Protein AF-A0A7D9IQX0-F1 (afdb_monomer_lite)

pLDDT: mean 74.27, std 23.66, range [27.66, 96.62]

Secondary structure (DSSP, 8-state):
----------------------------------B-S-TTTHHHHHHHHIIIIITSS--HHHHHHHHHHHB-HHHHHTTTTS-SSHHHHHHHHHHHHHHH--HHHHHHHHHHHHHTPPP--S--HHHHHHHHHHHHHHHHHHHHTT-HHHHHTTHHHHHHTTTTSSS-----

Structure (mmCIF, N/CA/C/O backbone):
data_AF-A0A7D9IQX0-F1
#
_entry.id   AF-A0A7D9IQX0-F1
#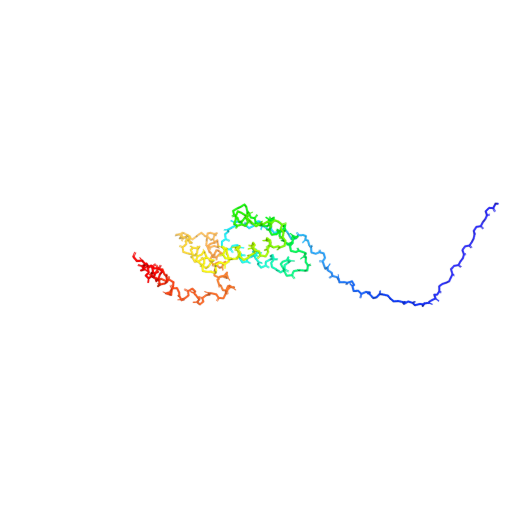
loop_
_atom_site.group_PDB
_atom_site.id
_atom_site.type_symbol
_atom_site.label_atom_id
_atom_site.label_alt_id
_atom_site.label_comp_id
_atom_site.label_asym_id
_atom_site.label_entity_id
_atom_site.label_seq_id
_atom_site.pdbx_PDB_ins_code
_atom_site.Cartn_x
_atom_site.Cartn_y
_atom_site.Cartn_z
_atom_site.occupancy
_atom_site.B_iso_or_equiv
_atom_site.auth_seq_id
_atom_site.auth_comp_id
_atom_site.auth_asym_id
_atom_site.auth_atom_id
_atom_site.pdbx_PDB_model_num
ATOM 1 N N . MET A 1 1 ? 31.465 1.612 71.303 1.00 36.09 1 MET A N 1
ATOM 2 C CA . MET A 1 1 ? 32.638 1.468 70.416 1.00 36.09 1 MET A CA 1
ATOM 3 C C . MET A 1 1 ? 32.431 0.221 69.579 1.00 36.09 1 MET A C 1
ATOM 5 O O . MET A 1 1 ? 31.862 -0.738 70.078 1.00 36.09 1 MET A O 1
ATOM 9 N N . GLN A 1 2 ? 32.759 0.345 68.300 1.00 30.91 2 GLN A N 1
ATOM 10 C CA . GLN A 1 2 ? 32.433 -0.538 67.179 1.00 30.91 2 GLN A CA 1
ATOM 11 C C . GLN A 1 2 ? 33.062 -1.936 67.293 1.00 30.91 2 GLN A C 1
ATOM 13 O O . GLN A 1 2 ? 34.152 -2.044 67.848 1.00 30.91 2 GLN A O 1
ATOM 18 N N . ALA A 1 3 ? 32.418 -2.947 66.693 1.00 35.88 3 ALA A N 1
ATOM 19 C CA . ALA A 1 3 ? 33.035 -3.898 65.753 1.00 35.88 3 ALA A CA 1
ATOM 20 C C . ALA A 1 3 ? 31.975 -4.862 65.173 1.00 35.88 3 ALA A C 1
ATOM 22 O O . ALA A 1 3 ? 31.240 -5.506 65.919 1.00 35.88 3 ALA A O 1
ATOM 23 N N . GLU A 1 4 ? 31.911 -4.930 63.842 1.00 30.17 4 GLU A N 1
ATOM 24 C CA . GLU A 1 4 ? 31.167 -5.903 63.031 1.00 30.1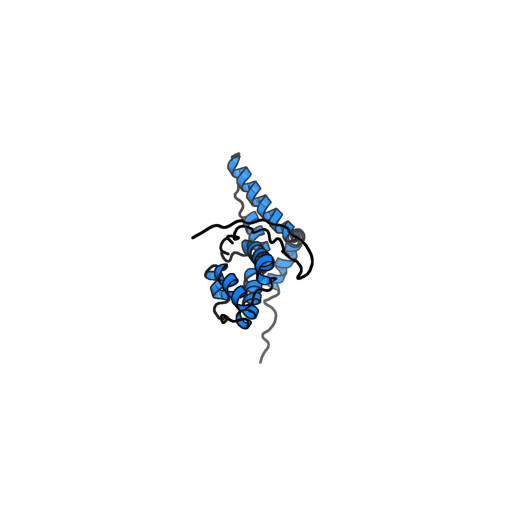7 4 GLU A CA 1
ATOM 25 C C . GLU A 1 4 ? 31.924 -7.238 62.913 1.00 30.17 4 GLU A C 1
ATOM 27 O O . GLU A 1 4 ? 33.153 -7.260 62.979 1.00 30.17 4 GLU A O 1
ATOM 32 N N . ALA A 1 5 ? 31.195 -8.326 62.634 1.00 34.22 5 ALA A N 1
ATOM 33 C CA . ALA A 1 5 ? 31.681 -9.450 61.828 1.00 34.22 5 ALA A CA 1
ATOM 34 C C . ALA A 1 5 ? 30.492 -10.213 61.204 1.00 34.22 5 ALA A C 1
ATOM 36 O O . ALA A 1 5 ? 29.614 -10.700 61.915 1.00 34.22 5 ALA A O 1
ATOM 37 N N . GLU A 1 6 ? 30.476 -10.303 59.871 1.00 35.88 6 GLU A N 1
ATOM 38 C CA . GLU A 1 6 ? 29.633 -11.206 59.072 1.00 35.88 6 GLU A CA 1
ATOM 39 C C . GLU A 1 6 ? 30.046 -12.680 59.254 1.00 35.88 6 GLU A C 1
ATOM 41 O O . GLU A 1 6 ? 31.210 -12.945 59.535 1.00 35.88 6 GLU A O 1
ATOM 46 N N . VAL A 1 7 ? 29.138 -13.634 58.978 1.00 28.41 7 VAL A N 1
ATOM 47 C CA . VAL A 1 7 ? 29.349 -14.695 57.963 1.00 28.41 7 VAL A CA 1
ATOM 48 C C . VAL A 1 7 ? 28.025 -15.389 57.577 1.00 28.41 7 VAL A C 1
ATOM 50 O O . VAL A 1 7 ? 27.236 -15.837 58.404 1.00 28.41 7 VAL A O 1
ATOM 53 N N . SER A 1 8 ? 27.868 -15.464 56.256 1.00 35.44 8 SER A N 1
ATOM 54 C CA . SER A 1 8 ? 26.973 -16.211 55.358 1.00 35.44 8 SER A CA 1
ATOM 55 C C . SER A 1 8 ? 26.733 -17.702 55.651 1.00 35.44 8 SER A C 1
ATOM 57 O O . SER A 1 8 ? 27.719 -18.395 55.866 1.00 35.44 8 SER A O 1
ATOM 59 N N . VAL A 1 9 ? 25.485 -18.198 55.466 1.00 33.06 9 VAL A N 1
ATOM 60 C CA . VAL A 1 9 ? 25.133 -19.436 54.701 1.00 33.06 9 VAL A CA 1
ATOM 61 C C . VAL A 1 9 ? 23.650 -19.403 54.204 1.00 33.06 9 VAL A C 1
ATOM 63 O O . VAL A 1 9 ? 22.735 -19.150 54.982 1.00 33.06 9 VAL A O 1
ATOM 66 N N . LYS A 1 10 ? 23.410 -19.687 52.906 1.00 32.06 10 LYS A N 1
ATOM 67 C CA . LYS A 1 10 ? 22.119 -19.969 52.176 1.00 32.06 10 LYS A CA 1
ATOM 68 C C . LYS A 1 10 ? 21.955 -21.515 52.014 1.00 32.06 10 LYS A C 1
ATOM 70 O O . LYS A 1 10 ? 22.980 -22.151 52.242 1.00 32.06 10 LYS A O 1
ATOM 75 N N . PRO A 1 11 ? 20.880 -22.187 51.487 1.00 37.56 11 PRO A N 1
ATOM 76 C CA . PRO A 1 11 ? 19.550 -21.808 50.928 1.00 37.56 11 PRO A CA 1
ATOM 77 C C . PRO A 1 11 ? 18.360 -22.688 51.468 1.00 37.56 11 PRO A C 1
ATOM 79 O O . PRO A 1 11 ? 18.587 -23.596 52.254 1.00 37.56 11 PRO A O 1
ATOM 82 N N . THR A 1 12 ? 17.056 -22.535 51.149 1.00 27.66 12 THR A N 1
ATOM 83 C CA . THR A 1 12 ? 16.340 -22.977 49.911 1.00 27.66 12 THR A CA 1
ATOM 84 C C . THR A 1 12 ? 14.793 -22.939 50.114 1.00 27.66 12 THR A C 1
ATOM 86 O O . THR A 1 12 ? 14.338 -23.289 51.197 1.00 27.66 12 THR A O 1
ATOM 89 N N . SER A 1 13 ? 14.031 -22.691 49.024 1.00 32.00 13 SER A N 1
ATOM 90 C CA . SER A 1 13 ? 12.629 -23.120 48.713 1.00 32.00 13 SER A CA 1
ATOM 91 C C . SER A 1 13 ? 11.446 -22.305 49.288 1.00 32.00 13 SER A C 1
ATOM 93 O O . SER A 1 13 ? 11.399 -22.089 50.488 1.00 32.00 13 SER A O 1
ATOM 95 N N . GLY A 1 14 ? 10.420 -21.851 48.546 1.00 29.27 14 GLY A N 1
ATOM 96 C CA . GLY A 1 14 ? 9.994 -21.993 47.136 1.00 29.27 14 GLY A CA 1
ATOM 97 C C . GLY A 1 14 ? 8.910 -20.930 46.793 1.00 29.27 14 GLY A C 1
ATOM 98 O O . GLY A 1 14 ? 8.268 -20.433 47.712 1.00 29.27 14 GLY A O 1
ATOM 99 N N . LYS A 1 15 ? 8.864 -20.409 45.548 1.00 30.98 15 LYS A N 1
ATOM 100 C CA . LYS A 1 15 ? 7.928 -20.741 44.426 1.00 30.98 15 LYS A CA 1
ATOM 101 C C . LYS A 1 15 ? 6.679 -19.832 44.423 1.00 30.98 15 LYS A C 1
ATOM 103 O O . LYS A 1 15 ? 6.127 -19.610 45.486 1.00 30.98 15 LYS A O 1
ATOM 108 N N . GLU A 1 16 ? 6.139 -19.279 43.339 1.00 30.20 16 GLU A N 1
ATOM 109 C CA . GLU A 1 16 ? 6.329 -19.342 41.879 1.00 30.20 16 GLU A CA 1
ATOM 110 C C . GLU A 1 16 ? 5.441 -18.208 41.310 1.00 30.20 16 GLU A C 1
ATOM 112 O O . GLU A 1 16 ? 4.266 -18.168 41.655 1.00 30.20 16 GLU A O 1
ATOM 117 N N . GLU A 1 17 ? 5.949 -17.320 40.451 1.00 32.06 17 GLU A N 1
ATOM 118 C CA . GLU A 1 17 ? 5.131 -16.703 39.391 1.00 32.06 17 GLU A CA 1
ATOM 119 C C . GLU A 1 17 ? 5.983 -16.659 38.119 1.00 32.06 17 GLU A C 1
ATOM 121 O O . GLU A 1 17 ? 7.033 -16.015 38.057 1.00 32.06 17 GLU A O 1
ATOM 126 N N . ASP A 1 18 ? 5.550 -17.466 37.155 1.00 33.19 18 ASP A N 1
ATOM 127 C CA . ASP A 1 18 ? 6.236 -17.816 35.923 1.00 33.19 18 ASP A CA 1
ATOM 128 C C . ASP A 1 18 ? 6.421 -16.633 34.961 1.00 33.19 18 ASP A C 1
ATOM 130 O O . ASP A 1 18 ? 5.482 -16.006 34.470 1.00 33.19 18 ASP A O 1
ATOM 134 N N . GLU A 1 19 ? 7.694 -16.394 34.658 1.00 44.84 19 GLU A N 1
ATOM 135 C CA . GLU A 1 19 ? 8.258 -16.284 33.312 1.00 44.84 19 GLU A CA 1
ATOM 136 C C . GLU A 1 19 ? 7.284 -16.522 32.139 1.00 44.84 19 GLU A C 1
ATOM 138 O O . GLU A 1 19 ? 7.019 -17.647 31.722 1.00 44.84 19 GLU A O 1
ATOM 143 N N . VAL A 1 20 ? 6.895 -15.427 31.482 1.00 38.72 20 VAL A N 1
ATOM 144 C CA . VAL A 1 20 ? 6.991 -15.368 30.018 1.00 38.72 20 VAL A CA 1
ATOM 145 C C . VAL A 1 20 ? 7.683 -14.061 29.657 1.00 38.72 20 VAL A C 1
ATOM 147 O O . VAL A 1 20 ? 7.062 -13.075 29.247 1.00 38.72 20 VAL A O 1
ATOM 150 N N . SER A 1 21 ? 9.008 -14.047 29.797 1.00 43.72 21 SER A N 1
ATOM 151 C CA . SER A 1 21 ? 9.852 -13.092 29.094 1.00 43.72 21 SER A CA 1
ATOM 152 C C . SER A 1 21 ? 9.745 -13.392 27.598 1.00 43.72 21 SER A C 1
ATOM 154 O O . SER A 1 21 ? 10.521 -14.118 26.977 1.00 43.72 21 SER A O 1
ATOM 156 N N . LYS A 1 22 ? 8.710 -12.829 26.969 1.00 47.38 22 LYS A N 1
ATOM 157 C CA . LYS A 1 22 ? 8.637 -12.754 25.516 1.00 47.38 22 LYS A CA 1
ATOM 158 C C . LYS A 1 22 ? 9.841 -11.922 25.093 1.00 47.38 22 LYS A C 1
ATOM 160 O O . LYS A 1 22 ? 9.797 -10.697 25.180 1.00 47.38 22 LYS A O 1
ATOM 165 N N . LEU A 1 23 ? 10.915 -12.595 24.679 1.00 48.28 23 LEU A N 1
ATOM 166 C CA . LEU A 1 23 ? 12.077 -12.015 24.017 1.00 48.28 23 LEU A CA 1
ATOM 167 C C . LEU A 1 23 ? 11.599 -11.352 22.720 1.00 48.28 23 LEU A C 1
ATOM 169 O O . LEU A 1 23 ? 11.734 -11.878 21.618 1.00 48.28 23 LEU A O 1
ATOM 173 N N . GLN A 1 24 ? 10.972 -10.186 22.852 1.00 54.69 24 GLN A N 1
ATOM 174 C CA . GLN A 1 24 ? 10.783 -9.260 21.760 1.00 54.69 24 GLN A CA 1
ATOM 175 C C . GLN A 1 24 ? 12.168 -8.699 21.488 1.00 54.69 24 GLN A C 1
ATOM 177 O O . GLN A 1 24 ? 12.656 -7.831 22.214 1.00 54.69 24 GLN A O 1
ATOM 182 N N . ALA A 1 25 ? 12.825 -9.242 20.463 1.00 52.41 25 ALA A N 1
ATOM 183 C CA . ALA A 1 25 ? 13.981 -8.600 19.869 1.00 52.41 25 ALA A CA 1
ATOM 184 C C . ALA A 1 25 ? 13.650 -7.108 19.712 1.00 52.41 25 ALA A C 1
ATOM 186 O O . ALA A 1 25 ? 12.659 -6.754 19.066 1.00 52.41 25 ALA A O 1
ATOM 187 N N . LYS A 1 26 ? 14.430 -6.236 20.364 1.00 47.59 26 LYS A N 1
ATOM 188 C CA . LYS A 1 26 ? 14.279 -4.782 20.241 1.00 47.59 26 LYS A CA 1
ATOM 189 C C . LYS A 1 26 ? 14.751 -4.387 18.846 1.00 47.59 26 LYS A C 1
ATOM 191 O O . LYS A 1 26 ? 15.895 -3.989 18.654 1.00 47.59 26 LYS A O 1
ATOM 196 N N . LEU A 1 27 ? 13.872 -4.573 17.867 1.00 52.56 27 LEU A N 1
ATOM 197 C CA . LEU A 1 27 ? 14.064 -4.097 16.507 1.00 52.56 27 LEU A CA 1
ATOM 198 C C . LEU A 1 27 ? 14.239 -2.569 16.553 1.00 52.56 27 LEU A C 1
ATOM 200 O O . LEU A 1 27 ? 13.510 -1.902 17.300 1.00 52.56 27 LEU A O 1
ATOM 204 N N . PRO A 1 28 ? 15.191 -2.001 15.788 1.00 49.84 28 PRO A N 1
ATOM 205 C CA . PRO A 1 28 ? 15.287 -0.558 15.613 1.00 49.84 28 PRO A CA 1
ATOM 206 C C . PRO A 1 28 ? 13.915 0.016 15.263 1.00 49.84 28 PRO A C 1
ATOM 208 O O . PRO A 1 28 ? 13.147 -0.614 14.531 1.00 49.84 28 PRO A O 1
ATOM 211 N N . LYS A 1 29 ? 13.594 1.205 15.786 1.00 56.72 29 LYS A N 1
ATOM 212 C CA . LYS A 1 29 ? 12.339 1.890 15.451 1.00 56.72 29 LYS A CA 1
ATOM 213 C C . LYS A 1 29 ? 12.248 1.998 13.927 1.00 56.72 29 LYS A C 1
ATOM 215 O O . LYS A 1 29 ? 13.063 2.684 13.316 1.00 56.72 29 LYS A O 1
ATOM 220 N N . LEU A 1 30 ? 11.289 1.290 13.329 1.00 59.47 30 LEU A N 1
ATOM 221 C CA . LEU A 1 30 ? 11.036 1.317 11.891 1.00 59.47 30 LEU A CA 1
ATOM 222 C C . LEU A 1 30 ? 10.737 2.761 11.481 1.00 59.47 30 LEU A C 1
ATOM 224 O O . LEU A 1 30 ? 9.674 3.292 11.797 1.00 59.47 30 LEU A O 1
ATOM 228 N N . GLN A 1 31 ? 11.678 3.402 10.786 1.00 55.03 31 GLN A N 1
ATOM 229 C CA . GLN A 1 31 ? 11.403 4.648 10.081 1.00 55.03 31 GLN A CA 1
ATOM 230 C C . GLN A 1 31 ? 10.595 4.295 8.838 1.00 55.03 31 GLN A C 1
ATOM 232 O O . GLN A 1 31 ? 11.129 3.868 7.814 1.00 55.03 31 GLN A O 1
ATOM 237 N N . ILE A 1 32 ? 9.278 4.404 8.956 1.00 62.94 32 ILE A N 1
ATOM 238 C CA . ILE A 1 32 ? 8.381 4.210 7.828 1.00 62.94 32 ILE A CA 1
ATOM 239 C C . ILE A 1 32 ? 8.526 5.453 6.950 1.00 62.94 32 ILE A C 1
ATOM 241 O O . ILE A 1 32 ? 8.185 6.553 7.375 1.00 62.94 32 ILE A O 1
ATOM 245 N N . SER A 1 33 ? 9.089 5.292 5.750 1.00 63.22 33 SER A N 1
ATOM 246 C CA . SER A 1 33 ? 9.116 6.377 4.764 1.00 63.22 33 SER A CA 1
ATOM 247 C C . SER A 1 33 ? 7.690 6.861 4.509 1.00 63.22 33 SER A C 1
ATOM 249 O O . SER A 1 33 ? 6.784 6.034 4.390 1.00 63.22 33 SER A O 1
ATOM 251 N N . GLU A 1 34 ? 7.502 8.175 4.412 1.00 69.81 34 GLU A N 1
ATOM 252 C CA . GLU A 1 34 ? 6.177 8.763 4.225 1.00 69.81 34 GLU A CA 1
ATOM 253 C C . GLU A 1 34 ? 5.473 8.197 2.988 1.00 69.81 34 GLU A C 1
ATOM 255 O O . GLU A 1 34 ? 6.049 8.088 1.901 1.00 69.81 34 GLU A O 1
ATOM 260 N N . PHE A 1 35 ? 4.194 7.857 3.146 1.00 80.56 35 PHE A N 1
ATOM 261 C CA . PHE A 1 35 ? 3.350 7.488 2.021 1.00 80.56 35 PHE A CA 1
ATOM 262 C C . PHE A 1 35 ? 3.031 8.720 1.181 1.00 80.56 35 PHE A C 1
ATOM 264 O O . PHE A 1 35 ? 2.227 9.556 1.587 1.00 80.56 35 PHE A O 1
ATOM 271 N N . ASN A 1 36 ? 3.583 8.793 -0.024 1.00 80.94 36 ASN A N 1
ATOM 272 C CA . ASN A 1 36 ? 3.397 9.881 -0.993 1.00 80.94 36 ASN A CA 1
ATOM 273 C C . ASN A 1 36 ? 2.022 9.893 -1.706 1.00 80.94 36 ASN A C 1
ATOM 275 O O 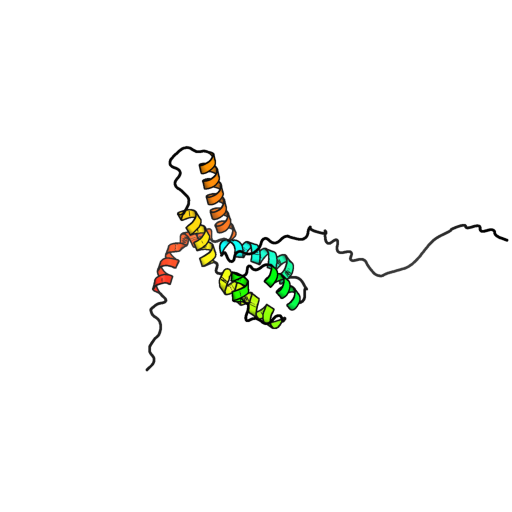. ASN A 1 36 ? 1.847 10.619 -2.685 1.00 80.94 36 ASN A O 1
ATOM 279 N N . ALA A 1 37 ? 1.048 9.088 -1.261 1.00 82.44 37 ALA A N 1
ATOM 280 C CA . ALA A 1 37 ? -0.248 8.927 -1.926 1.00 82.44 37 ALA A CA 1
ATOM 281 C C . ALA A 1 37 ? -0.177 8.378 -3.371 1.00 82.44 37 ALA A C 1
ATOM 283 O O . ALA A 1 37 ? -1.092 8.618 -4.165 1.00 82.44 37 ALA A O 1
ATOM 284 N N . SER A 1 38 ? 0.889 7.643 -3.712 1.00 87.19 38 SER A N 1
ATOM 285 C CA . SER A 1 38 ? 1.019 6.869 -4.951 1.00 87.19 38 SER A CA 1
ATOM 286 C C . SER A 1 38 ? 0.389 5.485 -4.808 1.00 87.19 38 SER A C 1
ATOM 288 O O . SER A 1 38 ? 0.565 4.812 -3.794 1.00 87.19 38 SER A O 1
ATOM 290 N N . TYR A 1 39 ? -0.292 5.014 -5.854 1.00 87.31 39 TYR A N 1
ATOM 291 C CA . TYR A 1 39 ? -0.837 3.654 -5.886 1.00 87.31 39 TYR A CA 1
ATOM 292 C C . TYR A 1 39 ? 0.265 2.588 -5.765 1.00 87.31 39 TYR A C 1
ATOM 294 O O . TYR A 1 39 ? 0.081 1.596 -5.069 1.00 87.31 39 TYR A O 1
ATOM 302 N N . LYS A 1 40 ? 1.446 2.814 -6.356 1.00 85.94 40 LYS A N 1
ATOM 303 C CA . LYS A 1 40 ? 2.584 1.867 -6.313 1.00 85.94 40 LYS A CA 1
ATOM 304 C C . LYS A 1 40 ? 3.107 1.631 -4.901 1.00 85.94 40 LYS A C 1
ATOM 306 O O . LYS A 1 40 ? 3.511 0.523 -4.564 1.00 85.94 40 LYS A O 1
ATOM 311 N N . ASP A 1 41 ? 3.053 2.670 -4.075 1.00 88.31 41 ASP A N 1
ATOM 312 C CA . ASP A 1 41 ? 3.562 2.642 -2.706 1.00 88.31 41 ASP A CA 1
ATOM 313 C C . ASP A 1 41 ? 2.531 2.109 -1.703 1.00 88.31 41 ASP A C 1
ATOM 315 O O . ASP A 1 41 ? 2.886 1.734 -0.581 1.00 88.31 41 ASP A O 1
ATOM 319 N N . TRP A 1 42 ? 1.254 2.035 -2.096 1.00 91.25 42 TRP A N 1
ATOM 320 C CA . TRP A 1 42 ? 0.181 1.589 -1.213 1.00 91.25 42 TRP A CA 1
ATOM 321 C C . TRP A 1 42 ? 0.369 0.154 -0.693 1.00 91.25 42 TRP A C 1
ATOM 323 O O . TRP A 1 42 ? 0.272 -0.020 0.523 1.00 91.25 42 TRP A O 1
ATOM 333 N N . PRO A 1 43 ? 0.687 -0.870 -1.521 1.00 89.25 43 PRO A N 1
ATOM 334 C CA . PRO A 1 43 ? 0.924 -2.227 -1.027 1.00 89.25 43 PRO A CA 1
ATOM 335 C C . PRO A 1 43 ? 2.003 -2.288 0.053 1.00 89.25 43 PRO A C 1
ATOM 337 O O . PRO A 1 43 ? 1.801 -2.910 1.094 1.00 89.25 43 PRO A O 1
ATOM 340 N N . ARG A 1 44 ? 3.128 -1.591 -0.158 1.00 88.38 44 ARG A N 1
ATOM 341 C CA . ARG A 1 44 ? 4.223 -1.513 0.815 1.00 88.38 44 ARG A CA 1
ATOM 342 C C . ARG A 1 44 ? 3.739 -0.907 2.130 1.00 88.38 44 ARG A C 1
ATOM 344 O O . ARG A 1 44 ? 3.949 -1.508 3.183 1.00 88.38 44 ARG A O 1
ATOM 351 N N . LEU A 1 45 ? 3.104 0.267 2.071 1.00 90.50 45 LEU A N 1
ATOM 352 C CA . LEU A 1 45 ? 2.611 0.964 3.258 1.00 90.50 45 LEU A CA 1
ATOM 353 C C . LEU A 1 45 ? 1.595 0.110 4.015 1.00 90.50 45 LEU A C 1
ATOM 355 O O . LEU A 1 45 ? 1.740 -0.098 5.218 1.00 90.50 45 LEU A O 1
ATOM 359 N N . TRP A 1 46 ? 0.555 -0.350 3.316 1.00 92.06 46 TRP A N 1
ATOM 360 C CA . TRP A 1 46 ? -0.566 -1.032 3.940 1.00 92.06 46 TRP A CA 1
ATOM 361 C C . TRP A 1 46 ? -0.128 -2.353 4.565 1.00 92.06 46 TRP A C 1
ATOM 363 O O . TRP A 1 46 ? -0.512 -2.627 5.698 1.00 92.06 46 TRP A O 1
ATOM 373 N N . ASN A 1 47 ? 0.721 -3.134 3.888 1.00 90.19 47 ASN A N 1
ATOM 374 C CA . ASN A 1 47 ? 1.245 -4.382 4.445 1.00 90.19 47 ASN A CA 1
ATOM 375 C C . ASN A 1 47 ? 2.081 -4.114 5.700 1.00 90.19 47 ASN A C 1
ATOM 377 O O . ASN A 1 47 ? 1.849 -4.738 6.735 1.00 90.19 47 ASN A O 1
ATOM 381 N N . LEU A 1 48 ? 2.986 -3.133 5.649 1.00 89.50 48 LEU A N 1
ATOM 382 C CA . LEU A 1 48 ? 3.812 -2.773 6.798 1.00 89.50 48 LEU A CA 1
ATOM 383 C C . LEU A 1 48 ? 2.963 -2.302 7.984 1.00 89.50 48 LEU A C 1
ATOM 385 O O . LEU A 1 48 ? 3.106 -2.827 9.087 1.00 89.50 48 LEU A O 1
ATOM 389 N N . TYR A 1 49 ? 2.052 -1.352 7.765 1.00 91.31 49 TYR A N 1
ATOM 390 C CA . TYR A 1 49 ? 1.139 -0.861 8.800 1.00 91.31 49 TYR A CA 1
ATOM 391 C C . TYR A 1 49 ? 0.237 -1.979 9.333 1.00 91.31 49 TYR A C 1
ATOM 393 O O . TYR A 1 49 ? -0.029 -2.047 10.534 1.00 91.31 49 TYR A O 1
ATOM 401 N N . SER A 1 50 ? -0.223 -2.870 8.453 1.00 91.69 50 SER A N 1
ATOM 402 C CA . SER A 1 50 ? -1.129 -3.948 8.816 1.00 91.69 50 SER A CA 1
ATOM 403 C C . SER A 1 50 ? -0.475 -4.938 9.779 1.00 91.69 50 SER A C 1
ATOM 405 O O . SER A 1 50 ? -1.031 -5.213 10.844 1.00 91.69 50 SER A O 1
ATOM 407 N N . GLU A 1 51 ? 0.712 -5.438 9.428 1.00 90.94 51 GLU A N 1
ATOM 408 C CA . GLU A 1 51 ? 1.440 -6.416 10.246 1.00 90.94 51 GLU A CA 1
ATOM 409 C C . GLU A 1 51 ? 1.960 -5.822 11.558 1.00 90.94 51 GLU A C 1
ATOM 411 O O . GLU A 1 51 ? 1.979 -6.504 12.579 1.00 90.94 51 GLU A O 1
ATOM 416 N N . THR A 1 52 ? 2.358 -4.548 11.556 1.00 88.88 52 THR A N 1
ATOM 417 C CA . THR A 1 52 ? 2.981 -3.925 12.735 1.00 88.88 52 THR A CA 1
ATOM 418 C C . THR A 1 52 ? 1.970 -3.300 13.690 1.00 88.88 52 THR A C 1
ATOM 420 O O . THR A 1 52 ? 2.087 -3.463 14.903 1.00 88.88 52 THR A O 1
ATOM 423 N N . ILE A 1 53 ? 0.967 -2.591 13.163 1.00 91.31 53 ILE A N 1
ATOM 424 C CA . ILE A 1 53 ? 0.053 -1.763 13.955 1.00 91.31 53 ILE A CA 1
ATOM 425 C C . ILE A 1 53 ? -1.384 -2.274 13.865 1.00 91.31 53 ILE A C 1
ATOM 427 O O . ILE A 1 53 ? -1.990 -2.515 14.905 1.00 91.31 53 ILE A O 1
ATOM 431 N N . HIS A 1 54 ? -1.952 -2.474 12.672 1.00 92.62 54 HIS A N 1
ATOM 432 C CA . HIS A 1 54 ? -3.384 -2.787 12.519 1.00 92.62 54 HIS A CA 1
ATOM 433 C C . HIS A 1 54 ? -3.795 -4.079 13.240 1.00 92.62 54 HIS A C 1
ATOM 435 O O . HIS A 1 54 ? -4.792 -4.079 13.967 1.00 92.62 54 HIS A O 1
ATOM 441 N N . LYS A 1 55 ? -3.003 -5.150 13.084 1.00 92.62 55 LYS A N 1
ATOM 442 C CA . LYS A 1 55 ? -3.232 -6.469 13.700 1.00 92.62 55 LYS A CA 1
ATOM 443 C C . LYS A 1 55 ? -2.795 -6.554 15.166 1.00 92.62 55 LYS A C 1
ATOM 445 O O . LYS A 1 55 ? -3.119 -7.523 15.843 1.00 92.62 55 LYS A O 1
ATOM 450 N N . SER A 1 56 ? -2.067 -5.556 15.668 1.00 92.44 56 SER A N 1
ATOM 451 C CA . SER A 1 56 ? -1.627 -5.527 17.065 1.00 92.44 56 SER A CA 1
ATOM 452 C C . SER A 1 56 ? -2.800 -5.287 18.029 1.00 92.44 56 SER A C 1
ATOM 454 O O . SER A 1 56 ? -3.854 -4.780 17.639 1.00 92.44 56 SER A O 1
ATOM 456 N N . SER A 1 57 ? -2.604 -5.575 19.316 1.00 92.69 57 SER A N 1
ATOM 457 C CA . SER A 1 57 ? -3.603 -5.325 20.370 1.00 92.69 57 SER A CA 1
ATOM 458 C C . SER A 1 57 ? -3.652 -3.860 20.852 1.00 92.69 57 SER A C 1
ATOM 460 O O . SER A 1 57 ? -4.226 -3.572 21.901 1.00 92.69 57 SER A O 1
ATOM 462 N N . ILE A 1 58 ? -3.039 -2.922 20.119 1.00 91.50 58 ILE A N 1
ATOM 463 C CA . ILE A 1 58 ? -3.031 -1.489 20.451 1.00 91.50 58 ILE A CA 1
ATOM 464 C C . ILE A 1 58 ? -4.467 -0.912 20.368 1.00 91.50 58 ILE A C 1
ATOM 466 O O . ILE A 1 58 ? -5.235 -1.309 19.485 1.00 91.50 58 ILE A O 1
ATOM 470 N N . PRO A 1 59 ? -4.857 0.050 21.228 1.00 94.50 59 PRO A N 1
ATOM 471 C CA . PRO A 1 59 ? -6.157 0.714 21.129 1.00 94.50 59 PRO A CA 1
ATOM 472 C C . PRO A 1 59 ? -6.387 1.388 19.768 1.00 94.50 59 PRO A C 1
ATOM 474 O O . PRO A 1 59 ? -5.476 1.985 19.195 1.00 94.50 59 PRO A O 1
ATOM 477 N N . ALA A 1 60 ? -7.625 1.352 19.265 1.00 94.25 60 ALA A N 1
ATOM 478 C CA . ALA A 1 60 ? -7.980 1.902 17.950 1.00 94.25 60 ALA A CA 1
ATOM 479 C C . ALA A 1 60 ? -7.626 3.393 17.792 1.00 94.25 60 ALA A C 1
ATOM 481 O O . ALA A 1 60 ? -7.143 3.802 16.740 1.00 94.25 60 ALA A O 1
ATOM 482 N N . VAL A 1 61 ? -7.797 4.193 18.849 1.00 94.25 61 VAL A N 1
ATOM 483 C CA . VAL A 1 61 ? -7.419 5.618 18.850 1.00 94.25 61 VAL A CA 1
ATOM 484 C C . VAL A 1 61 ? -5.913 5.782 18.629 1.00 94.25 61 VAL A C 1
ATOM 486 O O . VAL A 1 61 ? -5.498 6.535 17.754 1.00 94.25 61 VAL A O 1
ATOM 489 N N . SER A 1 62 ? -5.087 5.013 19.344 1.00 91.94 62 SER A N 1
ATOM 490 C CA . SER A 1 62 ? -3.631 5.036 19.175 1.00 91.94 62 SER A CA 1
ATOM 491 C C . SER A 1 62 ? -3.218 4.549 17.784 1.00 91.94 62 SER A C 1
ATOM 493 O O . SER A 1 62 ? -2.399 5.192 17.133 1.00 91.94 62 SER A O 1
ATOM 495 N N . LYS A 1 63 ? -3.840 3.473 17.272 1.00 94.19 63 LYS A N 1
ATOM 496 C CA . LYS A 1 63 ? -3.651 3.019 15.880 1.00 94.19 63 LYS A CA 1
ATOM 497 C C . LYS A 1 63 ? -3.953 4.133 14.879 1.00 94.19 63 LYS A C 1
ATOM 499 O O . LYS A 1 63 ? -3.269 4.224 13.857 1.00 94.19 63 LYS A O 1
ATOM 504 N N . PHE A 1 64 ? -4.952 4.968 15.166 1.00 94.94 64 PHE A N 1
ATOM 505 C CA . PHE A 1 64 ? -5.318 6.080 14.305 1.00 94.94 64 PHE A CA 1
ATOM 506 C C . PHE A 1 64 ? -4.286 7.207 14.322 1.00 94.94 64 PHE A C 1
ATOM 508 O O . PHE A 1 64 ? -3.989 7.750 13.259 1.00 94.94 64 PHE A O 1
ATOM 515 N N . SER A 1 65 ? -3.699 7.523 15.481 1.00 92.12 65 SER A N 1
ATOM 516 C CA . SER A 1 65 ? -2.580 8.475 15.573 1.00 92.12 65 SER A CA 1
ATOM 517 C C . SER A 1 65 ? -1.421 8.035 14.687 1.00 92.12 65 SER A C 1
ATOM 519 O O . SER A 1 65 ? -1.018 8.783 13.800 1.00 92.12 65 SER A O 1
ATOM 521 N N . TYR A 1 66 ? -0.985 6.778 14.839 1.00 91.12 66 TYR A N 1
ATOM 522 C CA . TYR A 1 66 ? 0.073 6.207 14.004 1.00 91.12 66 TYR A CA 1
ATOM 523 C C . TYR A 1 66 ? -0.282 6.261 12.521 1.00 91.12 66 TYR A C 1
ATOM 525 O O . TYR A 1 66 ? 0.530 6.682 11.707 1.00 91.12 66 TYR A O 1
ATOM 533 N N . LEU A 1 67 ? -1.509 5.880 12.151 1.00 91.81 67 LEU A N 1
ATOM 534 C CA . LEU A 1 67 ? -1.935 5.935 10.755 1.00 91.81 67 LEU A CA 1
ATOM 535 C C . LEU A 1 67 ? -1.815 7.356 10.194 1.00 91.81 67 LEU A C 1
ATOM 537 O O . LEU A 1 67 ? -1.252 7.531 9.123 1.00 91.81 67 LEU A O 1
ATOM 541 N N . LYS A 1 68 ? -2.298 8.375 10.913 1.00 90.38 68 LYS A N 1
ATOM 542 C CA . LYS A 1 68 ? -2.250 9.771 10.450 1.00 90.38 68 LYS A CA 1
ATOM 543 C C . LYS A 1 68 ? -0.820 10.288 10.275 1.00 90.38 68 LYS A C 1
ATOM 545 O O . LYS A 1 68 ? -0.591 11.047 9.336 1.00 90.38 68 LYS A O 1
ATOM 550 N N . GLU A 1 69 ? 0.118 9.873 11.124 1.00 89.25 69 GLU A N 1
ATOM 551 C CA . GLU A 1 69 ? 1.538 10.242 11.011 1.00 89.25 69 GLU A CA 1
ATOM 552 C C . GLU A 1 69 ? 2.210 9.639 9.771 1.00 89.25 69 GLU A C 1
ATOM 554 O O . GLU A 1 69 ? 3.036 10.293 9.142 1.00 89.25 69 GLU A O 1
ATOM 559 N N . LEU A 1 70 ? 1.811 8.429 9.371 1.00 88.38 70 LEU A N 1
ATOM 560 C CA . LEU A 1 70 ? 2.382 7.731 8.213 1.00 88.38 70 LEU A CA 1
ATOM 561 C C . LEU A 1 70 ? 1.882 8.238 6.857 1.00 88.38 70 LEU A C 1
ATOM 563 O O . LEU A 1 70 ? 2.503 7.991 5.820 1.00 88.38 70 LEU A O 1
ATOM 567 N N . LEU A 1 71 ? 0.739 8.917 6.851 1.00 90.50 71 LEU A N 1
ATOM 568 C CA . LEU A 1 71 ? 0.134 9.465 5.646 1.00 90.50 71 LEU A CA 1
ATOM 569 C C . LEU A 1 71 ? 0.748 10.830 5.320 1.00 90.50 71 LEU A C 1
ATOM 571 O O . LEU A 1 71 ? 0.883 11.676 6.205 1.00 90.50 71 LEU A O 1
ATOM 575 N N . CYS A 1 72 ? 1.024 11.102 4.042 1.00 90.06 72 CYS A N 1
ATOM 576 C CA . CYS A 1 72 ? 1.250 12.477 3.592 1.00 90.06 72 CYS A CA 1
ATOM 577 C C . CYS A 1 72 ? -0.037 13.312 3.683 1.00 90.06 72 CYS A C 1
ATOM 579 O O . CYS A 1 72 ? -1.147 12.784 3.803 1.00 90.06 72 CYS A O 1
ATOM 581 N N . GLU A 1 73 ? 0.097 14.630 3.540 1.00 89.19 73 GLU A N 1
ATOM 582 C CA . GLU A 1 73 ? -1.025 15.573 3.570 1.00 89.19 73 GLU A CA 1
ATOM 583 C C . GLU A 1 73 ? -2.166 15.176 2.615 1.00 89.19 73 GLU A C 1
ATOM 585 O O . GLU A 1 73 ? -3.333 15.154 3.008 1.00 89.19 73 GLU A O 1
ATOM 590 N N . LYS A 1 74 ? -1.836 14.776 1.378 1.00 90.38 74 LYS A N 1
ATOM 591 C CA . LYS A 1 74 ? -2.828 14.367 0.371 1.00 90.38 74 LYS A CA 1
ATOM 592 C C . LYS A 1 74 ? -3.655 13.165 0.827 1.00 90.38 74 LYS A C 1
ATOM 594 O O . LYS A 1 74 ? -4.863 13.140 0.605 1.00 90.38 74 LYS A O 1
ATOM 599 N N . ALA A 1 75 ? -3.027 12.179 1.462 1.00 91.44 75 ALA A N 1
ATOM 600 C CA . ALA A 1 75 ? -3.742 11.021 1.978 1.00 91.44 75 ALA A CA 1
ATOM 601 C C . ALA A 1 75 ? -4.496 11.348 3.278 1.00 91.44 75 ALA A C 1
ATOM 603 O O . ALA A 1 75 ? -5.626 10.895 3.440 1.00 91.44 75 ALA A O 1
ATOM 604 N N . ARG A 1 76 ? -3.959 12.205 4.159 1.00 92.25 76 ARG A N 1
ATOM 605 C CA . ARG A 1 76 ? -4.674 12.663 5.367 1.00 92.25 76 ARG A CA 1
ATOM 606 C C . ARG A 1 76 ? -5.980 13.384 5.037 1.00 92.25 76 ARG A C 1
ATOM 608 O O . ARG A 1 76 ? -6.981 13.110 5.690 1.00 92.25 76 ARG A O 1
ATOM 615 N N . LYS A 1 77 ? -6.007 14.219 3.992 1.00 93.31 77 LYS A N 1
ATOM 616 C CA . LYS A 1 77 ? -7.232 14.909 3.536 1.00 93.31 77 LYS A CA 1
ATOM 617 C C . LYS A 1 77 ? -8.385 13.947 3.232 1.00 93.31 77 LYS A C 1
ATOM 619 O O . LYS A 1 77 ? -9.542 14.289 3.436 1.00 93.31 77 LYS A O 1
ATOM 624 N N . THR A 1 78 ? -8.095 12.714 2.805 1.00 93.69 78 THR A N 1
ATOM 625 C CA . THR A 1 78 ? -9.145 11.720 2.502 1.00 93.69 78 THR A CA 1
ATOM 626 C C . THR A 1 78 ? -9.908 11.232 3.736 1.00 93.69 78 THR A C 1
ATOM 628 O O . THR A 1 78 ? -11.039 10.773 3.610 1.00 93.69 78 THR A O 1
ATOM 631 N N . ILE A 1 79 ? -9.315 11.357 4.924 1.00 94.62 79 ILE A N 1
ATOM 632 C CA . ILE A 1 79 ? -9.881 10.889 6.197 1.00 94.62 79 ILE A CA 1
ATOM 633 C C . ILE A 1 79 ? -10.076 12.022 7.206 1.00 94.62 79 ILE A C 1
ATOM 635 O O . ILE A 1 79 ? -10.378 11.760 8.366 1.00 94.62 79 ILE A O 1
ATOM 639 N N . GLU A 1 80 ? -9.912 13.274 6.783 1.00 92.75 80 GLU A N 1
ATOM 640 C CA . GLU A 1 80 ? -9.952 14.451 7.654 1.00 92.75 80 GLU A CA 1
ATOM 641 C C . GLU A 1 80 ? -11.298 14.612 8.372 1.00 92.75 80 GLU A C 1
ATOM 643 O O . GLU A 1 80 ? -11.334 14.975 9.543 1.00 92.75 80 GLU A O 1
ATOM 648 N N . ALA A 1 81 ? -12.395 14.230 7.713 1.00 93.31 81 ALA A N 1
ATOM 649 C CA . ALA A 1 81 ? -13.735 14.230 8.297 1.00 93.31 81 ALA A CA 1
ATOM 650 C C . ALA A 1 81 ? -13.960 13.132 9.360 1.00 93.31 81 ALA A C 1
ATOM 652 O O . ALA A 1 81 ? -15.032 13.071 9.964 1.00 93.31 81 ALA A O 1
ATOM 653 N N . SER A 1 82 ? -12.997 12.227 9.571 1.00 93.19 82 SER A N 1
ATOM 654 C CA . SER A 1 82 ? -13.106 11.178 10.588 1.00 93.19 82 SER A CA 1
ATOM 655 C C . SER A 1 82 ? -12.616 11.705 11.942 1.00 93.19 82 SER A C 1
ATOM 657 O O . SER A 1 82 ? -11.458 12.125 12.046 1.00 93.19 82 SER A O 1
ATOM 659 N N . PRO A 1 83 ? -13.450 11.665 12.998 1.00 92.75 83 PRO A N 1
ATOM 660 C CA . PRO A 1 83 ? -13.065 12.166 14.315 1.00 92.75 83 PRO A CA 1
ATOM 661 C C . PRO A 1 83 ? -11.910 11.344 14.887 1.00 92.75 83 PRO A C 1
ATOM 663 O O . PRO A 1 83 ? -11.783 10.159 14.596 1.00 92.75 83 PRO A O 1
ATOM 666 N N . HIS A 1 84 ? -11.062 11.940 15.728 1.00 93.31 84 HIS A N 1
ATOM 667 C CA . HIS A 1 84 ? -9.944 11.225 16.354 1.00 93.31 84 HIS A CA 1
ATOM 668 C C . HIS A 1 84 ? -10.414 10.311 17.502 1.00 93.31 84 HIS A C 1
ATOM 670 O O . HIS A 1 84 ? -10.120 10.531 18.672 1.00 93.31 84 HIS A O 1
ATOM 676 N N . THR A 1 85 ? -11.198 9.293 17.156 1.00 96.44 85 THR A N 1
ATOM 677 C CA . THR A 1 85 ? -11.826 8.329 18.062 1.00 96.44 85 THR A CA 1
ATOM 678 C C . THR A 1 85 ? -11.710 6.915 17.484 1.00 96.44 85 THR A C 1
ATOM 680 O O . THR A 1 85 ? -11.291 6.724 16.339 1.00 96.44 85 THR A O 1
ATOM 683 N N . ALA A 1 86 ? -12.086 5.900 18.267 1.00 95.38 86 ALA A N 1
ATOM 684 C CA . ALA A 1 86 ? -12.107 4.512 17.801 1.00 95.38 86 ALA A CA 1
ATOM 685 C C . ALA A 1 86 ? -13.064 4.318 16.610 1.00 95.38 86 ALA A C 1
ATOM 687 O O . ALA A 1 86 ? -12.735 3.624 15.651 1.00 95.38 86 ALA A O 1
ATOM 688 N N . GLU A 1 87 ? -14.220 4.981 16.640 1.00 96.00 87 GLU A N 1
ATOM 689 C CA . GLU A 1 87 ? -15.172 4.984 15.528 1.00 96.00 87 GLU A CA 1
ATOM 690 C C . GLU A 1 87 ? -14.567 5.626 14.273 1.00 96.00 87 GLU A C 1
ATOM 692 O O . GLU A 1 87 ? -14.645 5.062 13.179 1.00 96.00 87 GLU A O 1
ATOM 697 N N . GLY A 1 88 ? -13.882 6.763 14.433 1.00 95.69 88 GLY A N 1
ATOM 698 C CA . GLY A 1 88 ? -13.206 7.421 13.323 1.00 95.69 88 GLY A CA 1
ATOM 699 C C . GLY A 1 88 ? -12.114 6.561 12.693 1.00 95.69 88 GLY A C 1
ATOM 700 O O . GLY A 1 88 ? -12.007 6.538 11.472 1.00 95.69 88 GLY A O 1
ATOM 701 N N . TYR A 1 89 ? -11.370 5.775 13.478 1.00 96.62 89 TYR A N 1
ATOM 702 C CA . TYR A 1 89 ? -10.414 4.797 12.944 1.00 96.62 89 TYR A CA 1
ATOM 703 C C . TYR A 1 89 ? -11.081 3.733 12.063 1.00 96.62 89 TYR A C 1
ATOM 705 O O . TYR A 1 89 ? -10.625 3.450 10.946 1.00 96.62 89 TYR A O 1
ATOM 713 N N . ASN A 1 90 ? -12.175 3.159 12.569 1.00 95.06 90 ASN A N 1
ATOM 714 C CA . ASN A 1 90 ? -12.937 2.120 11.883 1.00 95.06 90 ASN A CA 1
ATOM 715 C C . ASN A 1 90 ? -13.548 2.641 10.576 1.00 95.06 90 ASN A C 1
ATOM 717 O O . ASN A 1 90 ? -13.644 1.889 9.611 1.00 95.06 90 ASN A O 1
ATOM 721 N N . ARG A 1 91 ? -13.895 3.933 10.519 1.00 95.94 91 ARG A N 1
ATOM 722 C CA . ARG A 1 91 ? -14.382 4.603 9.307 1.00 95.94 91 ARG A CA 1
ATOM 723 C C . ARG A 1 91 ? -13.258 5.015 8.350 1.00 95.94 91 ARG A C 1
ATOM 725 O O . ARG A 1 91 ? -13.395 4.850 7.142 1.00 95.94 91 ARG A O 1
ATOM 732 N N . ALA A 1 92 ?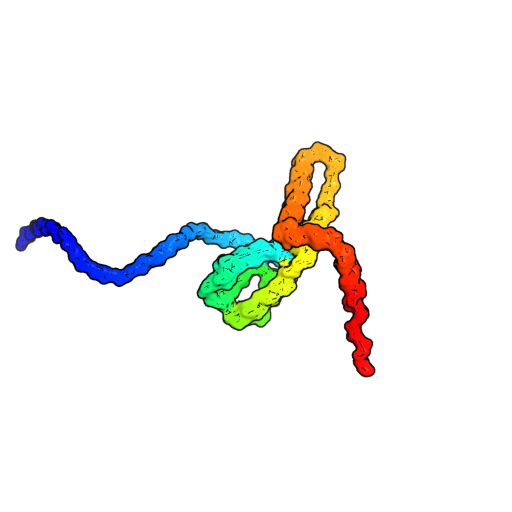 -12.140 5.521 8.863 1.00 95.75 92 ALA A N 1
ATOM 733 C CA . ALA A 1 92 ? -11.023 6.027 8.064 1.00 95.75 92 ALA A CA 1
ATOM 734 C C . ALA A 1 92 ? -10.297 4.916 7.289 1.00 95.75 92 ALA A C 1
ATOM 736 O O . ALA A 1 92 ? -9.915 5.096 6.132 1.00 95.75 92 ALA A O 1
ATOM 737 N N . THR A 1 93 ? -10.122 3.751 7.915 1.00 95.06 93 THR A N 1
ATOM 738 C CA . THR A 1 93 ? -9.404 2.614 7.325 1.00 95.06 93 THR A CA 1
ATOM 739 C C . THR A 1 93 ? -10.002 2.127 5.992 1.00 95.06 93 THR A C 1
ATOM 741 O O . THR A 1 93 ? -9.253 2.036 5.015 1.00 95.06 93 THR A O 1
ATOM 744 N N . PRO A 1 94 ? -11.312 1.817 5.889 1.00 95.62 94 PRO A N 1
ATOM 745 C CA . PRO A 1 94 ? -11.912 1.405 4.622 1.00 95.62 94 PRO A CA 1
ATOM 746 C C . PRO A 1 94 ? -11.893 2.520 3.572 1.00 95.62 94 PRO A C 1
ATOM 748 O O . PRO A 1 94 ? -11.680 2.215 2.406 1.00 95.62 94 PRO A O 1
ATOM 751 N N . ILE A 1 95 ? -12.020 3.796 3.960 1.00 95.69 95 ILE A N 1
ATOM 752 C CA . ILE A 1 95 ? -11.924 4.933 3.024 1.00 95.69 95 ILE A CA 1
ATOM 753 C C . ILE A 1 95 ? -10.542 4.983 2.360 1.00 95.69 95 ILE A C 1
ATOM 755 O O . ILE A 1 95 ? -10.440 5.149 1.146 1.00 95.69 95 ILE A O 1
ATOM 759 N N . LEU A 1 96 ? -9.467 4.804 3.134 1.00 94.62 96 LEU A N 1
ATOM 760 C CA . LEU A 1 96 ? -8.108 4.779 2.583 1.00 94.62 96 LEU A CA 1
ATOM 761 C C . LEU A 1 96 ? -7.887 3.580 1.661 1.00 94.62 96 LEU A C 1
ATOM 763 O O . LEU A 1 96 ? -7.310 3.739 0.586 1.00 94.62 96 LEU A O 1
ATOM 767 N N . LYS A 1 97 ? -8.369 2.395 2.059 1.00 93.81 97 LYS A N 1
ATOM 768 C CA . LYS A 1 97 ? -8.311 1.187 1.224 1.00 93.81 97 LYS A CA 1
ATOM 769 C C . LYS A 1 97 ? -9.083 1.356 -0.075 1.00 93.81 97 LYS A C 1
ATOM 771 O O . LYS A 1 97 ? -8.550 1.009 -1.120 1.00 93.81 97 LYS A O 1
ATOM 776 N N . ASP A 1 98 ? -10.290 1.910 -0.024 1.00 93.62 98 ASP A N 1
ATOM 777 C CA . ASP A 1 98 ? -11.065 2.193 -1.228 1.00 93.62 98 ASP A CA 1
ATOM 778 C C . ASP A 1 98 ? -10.321 3.188 -2.115 1.00 93.62 98 ASP A C 1
ATOM 780 O O . ASP A 1 98 ? -10.178 2.965 -3.311 1.00 93.62 98 ASP A O 1
ATOM 784 N N . ARG A 1 99 ? -9.762 4.259 -1.543 1.00 93.38 99 ARG A N 1
ATOM 785 C CA . ARG A 1 99 ? -9.124 5.304 -2.343 1.00 93.38 99 ARG A CA 1
ATOM 786 C C . ARG A 1 99 ? -7.801 4.875 -2.973 1.00 93.38 99 ARG A C 1
ATOM 788 O O . ARG A 1 99 ? -7.569 5.230 -4.124 1.00 93.38 99 ARG A O 1
ATOM 795 N N . PHE A 1 100 ? -6.940 4.172 -2.238 1.00 92.62 100 PHE A N 1
ATOM 796 C CA . PHE A 1 100 ? -5.553 3.886 -2.638 1.00 92.62 100 PHE A CA 1
ATOM 797 C C . PHE A 1 100 ? -5.264 2.399 -2.871 1.00 92.62 100 PHE A C 1
ATOM 799 O O . PHE A 1 100 ? -4.318 2.065 -3.577 1.00 92.62 100 PHE A O 1
ATOM 806 N N . GLY A 1 101 ? -6.091 1.503 -2.335 1.00 90.50 101 GLY A N 1
ATOM 807 C CA . GLY A 1 101 ? -5.955 0.050 -2.465 1.00 90.50 101 GLY A CA 1
ATOM 808 C C . GLY A 1 101 ? -6.619 -0.554 -3.693 1.00 90.50 101 GLY A C 1
ATOM 809 O O . GLY A 1 101 ? -6.824 -1.764 -3.733 1.00 90.50 101 GLY A O 1
ATOM 810 N N . LYS A 1 102 ? -6.953 0.261 -4.699 1.00 90.06 102 LYS A N 1
ATOM 811 C CA . LYS A 1 102 ? -7.539 -0.221 -5.954 1.00 90.06 102 LYS A CA 1
ATOM 812 C C . LYS A 1 102 ? -6.488 -0.973 -6.760 1.00 90.06 102 LYS A C 1
ATOM 814 O O . LYS A 1 102 ? -5.671 -0.353 -7.436 1.00 90.06 102 LYS A O 1
ATOM 819 N N . GLU A 1 103 ? -6.551 -2.302 -6.742 1.00 86.25 103 GLU A N 1
ATOM 820 C CA . GLU A 1 103 ? -5.597 -3.173 -7.447 1.00 86.25 103 GLU A CA 1
ATOM 821 C C . GLU A 1 103 ? -5.397 -2.770 -8.914 1.00 86.25 103 GLU A C 1
ATOM 823 O O . GLU A 1 103 ? -4.274 -2.723 -9.403 1.00 86.25 103 GLU A O 1
ATOM 828 N N . CYS A 1 104 ? -6.477 -2.408 -9.606 1.00 85.88 104 CYS A N 1
ATOM 829 C CA . CYS A 1 104 ? -6.427 -2.036 -11.018 1.00 85.88 104 CYS A CA 1
ATOM 830 C C . CYS A 1 104 ? -5.620 -0.752 -11.258 1.00 85.88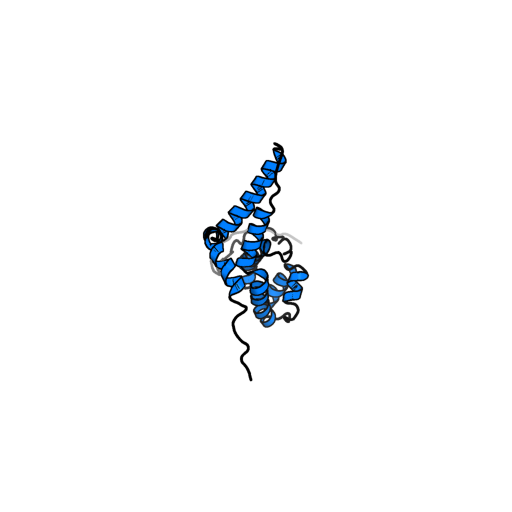 104 CYS A C 1
ATOM 832 O O . CYS A 1 104 ? -4.876 -0.669 -12.229 1.00 85.88 104 CYS A O 1
ATOM 834 N N . GLU A 1 105 ? -5.720 0.234 -10.364 1.00 89.25 105 GLU A N 1
ATOM 835 C CA . GLU A 1 105 ? -4.930 1.467 -10.455 1.00 89.25 105 GLU A CA 1
ATOM 836 C C . GLU A 1 105 ? -3.455 1.204 -10.141 1.00 89.25 105 GLU A C 1
ATOM 838 O O . GLU A 1 105 ? -2.579 1.750 -10.808 1.00 89.25 105 GLU A O 1
ATOM 843 N N . ILE A 1 106 ? -3.172 0.301 -9.197 1.00 88.94 106 ILE A N 1
ATOM 844 C CA . ILE A 1 106 ? -1.811 -0.149 -8.876 1.00 88.94 106 ILE A CA 1
ATOM 845 C C . ILE A 1 106 ? -1.171 -0.823 -10.102 1.00 88.94 106 ILE A C 1
ATOM 847 O O . ILE A 1 106 ? -0.063 -0.459 -10.494 1.00 88.94 106 ILE A O 1
ATOM 851 N N . ILE A 1 107 ? -1.889 -1.740 -10.760 1.00 87.31 107 ILE A N 1
ATOM 852 C CA . ILE A 1 107 ? -1.424 -2.425 -11.979 1.00 87.31 107 ILE A CA 1
ATOM 853 C C . ILE A 1 107 ? -1.193 -1.422 -13.113 1.00 87.31 107 ILE A C 1
ATOM 855 O O . ILE A 1 107 ? -0.112 -1.410 -13.701 1.00 87.31 107 ILE A O 1
ATOM 859 N N . LYS A 1 108 ? -2.170 -0.548 -13.401 1.00 87.94 108 LYS A N 1
ATOM 860 C CA . LYS A 1 108 ? -2.041 0.503 -14.429 1.00 87.94 108 LYS A CA 1
ATOM 861 C C . LYS A 1 108 ? -0.804 1.360 -14.203 1.00 87.94 108 LYS A C 1
ATOM 863 O O . LYS A 1 108 ? -0.120 1.721 -15.153 1.00 87.94 108 LYS A O 1
ATOM 868 N N . CYS A 1 109 ? -0.507 1.665 -12.946 1.00 89.94 109 CYS A N 1
ATOM 869 C CA . CYS A 1 109 ? 0.666 2.418 -12.552 1.00 89.94 109 CYS A CA 1
ATOM 870 C C . CYS A 1 109 ? 1.974 1.736 -12.994 1.00 89.94 109 CYS A C 1
ATOM 872 O O . CYS A 1 109 ? 2.827 2.412 -13.573 1.00 89.94 109 CYS A O 1
ATOM 874 N N . PHE A 1 110 ? 2.144 0.435 -12.733 1.00 90.12 110 PHE A N 1
ATOM 875 C CA . PHE A 1 110 ? 3.333 -0.322 -13.155 1.00 90.12 110 PHE A CA 1
ATOM 876 C C . PHE A 1 110 ? 3.387 -0.520 -14.674 1.00 90.12 110 PHE A C 1
ATOM 878 O O . PHE A 1 110 ? 4.434 -0.316 -15.278 1.00 90.12 110 PHE A O 1
ATOM 885 N N . VAL A 1 111 ? 2.254 -0.832 -15.315 1.00 89.69 111 VAL A N 1
ATOM 886 C CA . VAL A 1 111 ? 2.177 -0.964 -16.783 1.00 89.69 111 VAL A CA 1
ATOM 887 C C . VAL A 1 111 ? 2.559 0.344 -17.470 1.00 89.69 111 VAL A C 1
ATOM 889 O O . VAL A 1 111 ? 3.352 0.336 -18.406 1.00 89.69 111 VAL A O 1
ATOM 892 N N . LYS A 1 112 ? 2.054 1.480 -16.980 1.00 90.62 112 LYS A N 1
ATOM 893 C CA . LYS A 1 112 ? 2.431 2.802 -17.486 1.00 90.62 112 LYS A CA 1
ATOM 894 C C . LYS A 1 112 ? 3.936 3.045 -17.359 1.00 90.62 112 LYS A C 1
ATOM 896 O O . LYS A 1 112 ? 4.539 3.539 -18.299 1.00 90.62 112 LYS A O 1
ATOM 901 N N . GLU A 1 113 ? 4.541 2.653 -16.240 1.00 91.50 113 GLU A N 1
ATOM 902 C CA . GLU A 1 113 ? 5.989 2.782 -16.032 1.00 91.50 113 GLU A CA 1
ATOM 903 C C . GLU A 1 113 ? 6.799 1.976 -17.053 1.00 91.50 113 GLU A C 1
ATOM 905 O O . GLU A 1 113 ? 7.783 2.490 -17.575 1.00 91.50 113 GLU A O 1
ATOM 910 N N . ILE A 1 114 ? 6.351 0.759 -17.383 1.00 91.62 114 ILE A N 1
ATOM 911 C CA . ILE A 1 114 ? 6.953 -0.077 -18.432 1.00 91.62 114 ILE A CA 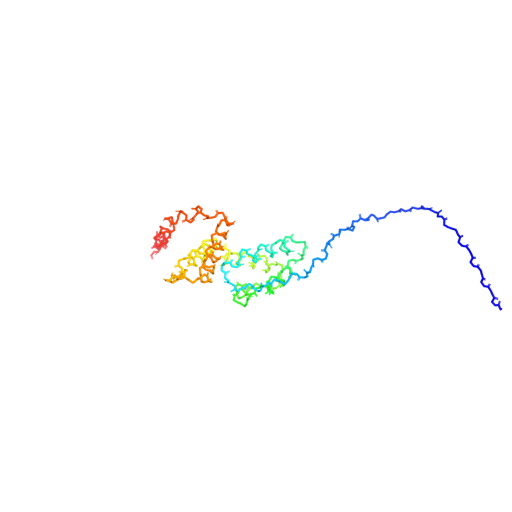1
ATOM 912 C C . ILE A 1 114 ? 6.812 0.593 -19.807 1.00 91.62 114 ILE A C 1
ATOM 914 O O . ILE A 1 114 ? 7.777 0.652 -20.565 1.00 91.62 114 ILE A O 1
ATOM 918 N N . MET A 1 115 ? 5.624 1.116 -20.127 1.00 90.81 115 MET A N 1
ATOM 919 C CA . MET A 1 115 ? 5.349 1.780 -21.410 1.00 90.81 115 MET A CA 1
ATOM 920 C C . MET A 1 115 ? 6.125 3.094 -21.582 1.00 90.81 115 MET A C 1
ATOM 922 O O . MET A 1 115 ? 6.420 3.492 -22.705 1.00 90.81 115 MET A O 1
ATOM 926 N N . GLU A 1 116 ? 6.455 3.768 -20.480 1.00 93.06 116 GLU A N 1
ATOM 927 C CA . GLU A 1 116 ? 7.228 5.014 -20.453 1.00 93.06 116 GLU A CA 1
ATOM 928 C C . GLU A 1 116 ? 8.746 4.779 -20.323 1.00 93.06 116 GLU A C 1
ATOM 930 O O . GLU A 1 116 ? 9.508 5.744 -20.197 1.00 93.06 116 GLU A O 1
ATOM 935 N N . LEU A 1 117 ? 9.220 3.524 -20.357 1.00 92.38 117 LEU A N 1
ATOM 936 C CA . LEU A 1 117 ? 10.654 3.239 -20.319 1.00 92.38 117 LEU A CA 1
ATOM 937 C C . LEU A 1 117 ? 11.370 3.874 -21.526 1.00 92.38 117 LEU A C 1
ATOM 939 O O . LEU A 1 117 ? 10.909 3.765 -22.665 1.00 92.38 117 LEU A O 1
ATOM 943 N N . PRO A 1 118 ? 12.521 4.534 -21.306 1.00 89.25 118 PRO A N 1
ATOM 944 C CA . PRO A 1 118 ? 13.186 5.292 -22.352 1.00 89.25 118 PRO A CA 1
ATOM 945 C C . PRO A 1 118 ? 13.801 4.375 -23.410 1.00 89.25 118 PRO A C 1
ATOM 947 O O . PRO A 1 118 ? 14.443 3.374 -23.094 1.00 89.25 118 PRO A O 1
ATOM 950 N N . HIS A 1 119 ? 13.696 4.784 -24.674 1.00 88.75 119 HIS A N 1
ATOM 951 C CA . HIS A 1 119 ? 14.482 4.191 -25.750 1.00 88.75 119 HIS A CA 1
ATOM 952 C C . HIS A 1 119 ? 15.967 4.544 -25.574 1.00 88.75 119 HIS A C 1
ATOM 954 O O . HIS A 1 119 ? 16.323 5.712 -25.394 1.00 88.75 119 HIS A O 1
ATOM 960 N N . ILE A 1 120 ? 16.841 3.537 -25.647 1.00 90.12 120 ILE A N 1
ATOM 961 C CA . ILE A 1 120 ? 18.291 3.696 -25.506 1.00 90.12 120 ILE A CA 1
ATOM 962 C C . ILE A 1 120 ? 18.936 3.470 -26.884 1.00 90.12 120 ILE A C 1
ATOM 964 O O . ILE A 1 120 ? 19.192 2.329 -27.255 1.00 90.12 120 ILE A O 1
ATOM 968 N N . PRO A 1 121 ? 19.207 4.538 -27.659 1.00 83.81 121 PRO A N 1
ATOM 969 C CA . PRO A 1 121 ? 19.693 4.416 -29.037 1.00 83.81 121 PRO A CA 1
ATOM 970 C C . PRO A 1 121 ? 21.179 4.051 -29.141 1.00 83.81 121 PRO A C 1
ATOM 972 O O . PRO A 1 121 ? 21.652 3.681 -30.210 1.00 83.81 121 PRO A O 1
ATOM 975 N N . THR A 1 122 ? 21.942 4.208 -28.059 1.00 87.00 122 THR A N 1
ATOM 976 C CA . THR A 1 122 ? 23.393 3.997 -28.043 1.00 87.00 122 THR A CA 1
ATOM 977 C C . THR A 1 122 ? 23.770 2.982 -26.980 1.00 87.00 122 THR A C 1
ATOM 979 O O . THR A 1 122 ? 23.138 2.919 -25.928 1.00 87.00 122 THR A O 1
ATOM 982 N N . ALA A 1 123 ? 24.827 2.205 -27.227 1.00 83.50 123 ALA A N 1
ATOM 983 C CA . ALA A 1 123 ? 25.352 1.221 -26.283 1.00 83.50 123 ALA A CA 1
ATOM 984 C C . ALA A 1 123 ? 25.994 1.910 -25.061 1.00 83.50 123 ALA A C 1
ATOM 986 O O . ALA A 1 123 ? 27.212 2.001 -24.925 1.00 83.50 123 ALA A O 1
ATOM 987 N N . ASN A 1 124 ? 25.154 2.446 -24.177 1.00 92.38 124 ASN A N 1
ATOM 988 C CA . ASN A 1 124 ? 25.541 3.034 -22.906 1.00 92.38 124 ASN A CA 1
ATOM 989 C C . ASN A 1 124 ? 25.186 2.053 -21.790 1.00 92.38 124 ASN A C 1
ATOM 991 O O . ASN A 1 124 ? 24.034 1.967 -21.370 1.00 92.38 124 ASN A O 1
ATOM 995 N N . VAL A 1 125 ? 26.203 1.348 -21.298 1.00 92.31 125 VAL A N 1
ATOM 996 C CA . VAL A 1 125 ? 26.072 0.297 -20.281 1.00 92.31 125 VAL A CA 1
ATOM 997 C C . VAL A 1 125 ? 25.282 0.775 -19.057 1.00 92.31 125 VAL A C 1
ATOM 999 O O . VAL A 1 125 ? 24.366 0.086 -18.625 1.00 92.31 125 VAL A O 1
ATOM 1002 N N . LYS A 1 126 ? 25.546 1.988 -18.547 1.00 93.00 126 LYS A N 1
ATOM 1003 C CA . LYS A 1 126 ? 24.831 2.532 -17.377 1.00 93.00 126 LYS A CA 1
ATOM 1004 C C . LYS A 1 126 ? 23.332 2.677 -17.634 1.00 93.00 126 LYS A C 1
ATOM 1006 O O . LYS A 1 126 ? 22.529 2.214 -16.835 1.00 93.00 126 LYS A O 1
ATOM 1011 N N . LYS A 1 127 ? 22.957 3.261 -18.776 1.00 92.06 127 LYS A N 1
ATOM 1012 C CA . LYS A 1 127 ? 21.543 3.431 -19.146 1.00 92.06 127 LYS A CA 1
ATOM 1013 C C . LYS A 1 127 ? 20.844 2.088 -19.343 1.00 92.06 127 LYS A C 1
ATOM 1015 O O . LYS A 1 127 ? 19.683 1.955 -18.978 1.00 92.06 127 LYS A O 1
ATOM 1020 N N . ILE A 1 128 ? 21.547 1.102 -19.904 1.00 93.38 128 ILE A N 1
ATOM 1021 C CA . ILE A 1 128 ? 21.017 -0.254 -20.096 1.00 93.38 128 ILE A CA 1
ATOM 1022 C C . ILE A 1 128 ? 20.746 -0.920 -18.741 1.00 93.38 128 ILE A C 1
ATOM 1024 O O . ILE A 1 128 ? 19.678 -1.500 -18.566 1.00 93.38 128 ILE A O 1
ATOM 1028 N N . HIS A 1 129 ? 21.657 -0.791 -17.770 1.00 93.62 129 HIS A N 1
ATOM 1029 C CA . HIS A 1 129 ? 21.422 -1.280 -16.407 1.00 93.62 129 HIS A CA 1
ATOM 1030 C C . HIS A 1 129 ? 20.231 -0.583 -15.744 1.00 93.62 129 HIS A C 1
ATOM 1032 O O . HIS A 1 129 ? 19.338 -1.258 -15.252 1.00 93.62 129 HIS A O 1
ATOM 1038 N N . GLU A 1 130 ? 20.148 0.748 -15.809 1.00 93.12 130 GLU A N 1
ATOM 1039 C CA . GLU A 1 130 ? 19.010 1.492 -15.248 1.00 93.12 130 GLU A CA 1
ATOM 1040 C C . GLU A 1 130 ? 17.668 1.094 -15.885 1.00 93.12 130 GLU A C 1
ATOM 1042 O O . GLU A 1 130 ? 16.646 1.026 -15.201 1.00 93.12 130 GLU A O 1
ATOM 1047 N N . PHE A 1 131 ? 17.653 0.833 -17.195 1.00 94.12 131 PHE A N 1
ATOM 1048 C CA . PHE A 1 131 ? 16.478 0.319 -17.896 1.00 94.12 131 PHE A CA 1
ATOM 1049 C C . PHE A 1 131 ? 16.100 -1.074 -17.398 1.00 94.12 131 PHE A C 1
ATOM 1051 O O . PHE A 1 131 ? 14.936 -1.311 -17.075 1.00 94.12 131 PHE A O 1
ATOM 1058 N N . HIS A 1 132 ? 17.080 -1.975 -17.314 1.00 93.88 132 HIS A N 1
ATOM 1059 C CA . HIS A 1 132 ? 16.874 -3.330 -16.823 1.00 93.88 132 HIS A CA 1
ATOM 1060 C C . HIS A 1 132 ? 16.320 -3.319 -15.397 1.00 93.88 132 HIS A C 1
ATOM 1062 O O . HIS A 1 132 ? 15.318 -3.976 -15.137 1.00 93.88 132 HIS A O 1
ATOM 1068 N N . ASP A 1 133 ? 16.911 -2.535 -14.496 1.00 94.69 133 ASP A N 1
ATOM 1069 C CA . ASP A 1 133 ? 16.499 -2.476 -13.093 1.00 94.69 133 ASP A CA 1
ATOM 1070 C C . ASP A 1 133 ? 15.064 -1.962 -12.948 1.00 94.69 133 ASP A C 1
ATOM 1072 O O . ASP A 1 133 ? 14.275 -2.528 -12.190 1.00 94.69 133 ASP A O 1
ATOM 1076 N N . LYS A 1 134 ? 14.684 -0.937 -13.724 1.00 93.31 134 LYS A N 1
ATOM 1077 C CA . LYS A 1 134 ? 13.303 -0.432 -13.743 1.00 93.31 134 LYS A CA 1
ATOM 1078 C C . LYS A 1 134 ? 12.322 -1.459 -14.298 1.00 93.31 134 LYS A C 1
ATOM 1080 O O . LYS A 1 134 ? 11.258 -1.656 -13.712 1.00 93.31 134 LYS A O 1
ATOM 1085 N N . LEU A 1 135 ? 12.664 -2.118 -15.406 1.00 93.88 135 LEU A N 1
ATOM 1086 C CA . LEU A 1 135 ? 11.817 -3.150 -16.000 1.00 93.88 135 LEU A CA 1
ATOM 1087 C C . LEU A 1 135 ? 11.641 -4.332 -15.039 1.00 93.88 135 LEU A C 1
ATOM 1089 O O . LEU A 1 135 ? 10.511 -4.732 -14.767 1.00 93.88 135 LEU A O 1
ATOM 1093 N N . ALA A 1 136 ? 12.741 -4.841 -14.483 1.00 93.69 136 ALA A N 1
ATOM 1094 C CA . ALA A 1 136 ? 12.745 -5.938 -13.523 1.00 93.69 136 ALA A CA 1
ATOM 1095 C C . ALA A 1 136 ? 11.923 -5.592 -12.276 1.00 93.69 136 ALA A C 1
ATOM 1097 O O . ALA A 1 136 ? 11.105 -6.401 -11.843 1.00 93.69 136 ALA A O 1
ATOM 1098 N N . TYR A 1 137 ? 12.059 -4.372 -11.747 1.00 91.81 137 TYR A N 1
ATOM 1099 C CA . TYR A 1 137 ? 11.245 -3.890 -10.631 1.00 91.81 137 TYR A CA 1
ATOM 1100 C C . TYR A 1 137 ? 9.741 -3.916 -10.946 1.00 91.81 137 TYR A C 1
ATOM 1102 O O . TYR A 1 137 ? 8.945 -4.407 -10.137 1.00 91.81 137 TYR A O 1
ATOM 1110 N N . CYS A 1 138 ? 9.342 -3.420 -12.122 1.00 90.12 138 CYS A N 1
ATOM 1111 C CA . CYS A 1 138 ? 7.937 -3.393 -12.525 1.00 90.12 138 CYS A CA 1
ATOM 1112 C C . CYS A 1 138 ? 7.380 -4.808 -12.705 1.00 90.12 138 CYS A C 1
ATOM 1114 O O . CYS A 1 138 ? 6.295 -5.107 -12.204 1.00 90.12 138 CYS A O 1
ATOM 1116 N N . VAL A 1 139 ? 8.134 -5.681 -13.382 1.00 90.44 139 VAL A N 1
ATOM 1117 C CA . VAL A 1 139 ? 7.761 -7.084 -13.593 1.00 90.44 139 VAL A CA 1
ATOM 1118 C C . VAL A 1 139 ? 7.603 -7.780 -12.247 1.00 90.44 139 VAL A C 1
ATOM 1120 O O . VAL A 1 139 ? 6.498 -8.222 -11.946 1.00 90.44 139 VAL A O 1
ATOM 1123 N N . GLN A 1 140 ? 8.633 -7.769 -11.394 1.00 90.06 140 GLN A N 1
ATOM 1124 C CA . GLN A 1 140 ? 8.619 -8.401 -10.068 1.00 90.06 140 GLN A CA 1
ATOM 1125 C C . GLN A 1 140 ? 7.439 -7.930 -9.207 1.00 90.06 140 GLN A C 1
ATOM 1127 O O . GLN A 1 140 ? 6.816 -8.726 -8.497 1.00 90.06 140 GLN A O 1
ATOM 1132 N N . SER A 1 141 ? 7.111 -6.636 -9.268 1.00 88.50 141 SER A N 1
ATOM 1133 C CA . SER A 1 141 ? 5.964 -6.070 -8.552 1.00 88.50 141 SER A CA 1
ATOM 1134 C C . SER A 1 141 ? 4.641 -6.662 -9.050 1.00 88.50 141 SER A C 1
ATOM 1136 O O . SER A 1 141 ? 3.802 -7.063 -8.242 1.00 88.50 141 SER A O 1
ATOM 1138 N N . LEU A 1 142 ? 4.466 -6.789 -10.369 1.00 86.81 142 LEU A N 1
ATOM 1139 C CA . LEU A 1 142 ? 3.283 -7.408 -10.977 1.00 86.81 142 LEU A CA 1
ATOM 1140 C C . LEU A 1 142 ? 3.182 -8.916 -10.673 1.00 86.81 142 LEU A C 1
ATOM 1142 O O . LEU A 1 142 ? 2.075 -9.408 -10.428 1.00 86.81 142 LEU A O 1
ATOM 1146 N N . GLU A 1 143 ? 4.307 -9.642 -10.628 1.00 85.69 143 GLU A N 1
ATOM 1147 C CA . GLU A 1 143 ? 4.329 -11.061 -10.226 1.00 85.69 143 GLU A CA 1
ATOM 1148 C C . GLU A 1 143 ? 3.920 -11.230 -8.763 1.00 85.69 143 GLU A C 1
ATOM 1150 O O . GLU A 1 143 ? 3.101 -12.086 -8.435 1.00 85.69 143 GLU A O 1
ATOM 1155 N N . THR A 1 144 ? 4.448 -10.374 -7.882 1.00 80.81 144 THR A N 1
ATOM 1156 C CA . THR A 1 144 ? 4.172 -10.406 -6.437 1.00 80.81 144 THR A CA 1
ATOM 1157 C C . THR A 1 144 ? 2.699 -10.146 -6.142 1.00 80.81 144 THR A C 1
ATOM 1159 O O . THR A 1 144 ? 2.121 -10.756 -5.242 1.00 80.81 144 THR A O 1
ATOM 1162 N N . LEU A 1 145 ? 2.057 -9.286 -6.936 1.00 77.19 145 LEU A N 1
ATOM 1163 C CA . LEU A 1 145 ? 0.616 -9.061 -6.861 1.00 77.19 145 LEU A CA 1
ATOM 1164 C C . LEU A 1 145 ? -0.202 -10.269 -7.364 1.00 77.19 145 LEU A C 1
ATOM 1166 O O . LEU A 1 145 ? -1.416 -10.281 -7.176 1.00 77.19 145 LEU A O 1
ATOM 1170 N N . LYS A 1 146 ? 0.439 -11.298 -7.949 1.00 69.25 146 LYS A N 1
ATOM 1171 C CA . LYS A 1 146 ? -0.173 -12.449 -8.643 1.00 69.25 146 LYS A CA 1
ATOM 1172 C C . LYS A 1 146 ? -1.069 -12.021 -9.806 1.00 69.25 146 LYS A C 1
ATOM 1174 O O . LYS A 1 146 ? -2.128 -12.596 -10.039 1.00 69.25 146 LYS A O 1
ATOM 1179 N N . LYS A 1 147 ? -0.669 -10.959 -10.511 1.00 64.56 147 LYS A N 1
ATOM 1180 C CA . LYS A 1 147 ? -1.478 -10.314 -11.561 1.00 64.56 147 LYS A CA 1
ATOM 1181 C C . LYS A 1 147 ? -0.797 -10.312 -12.924 1.00 64.56 147 LYS A C 1
ATOM 1183 O O . LYS A 1 147 ? -1.280 -9.632 -13.821 1.00 64.56 147 LYS A O 1
ATOM 1188 N N . LEU A 1 148 ? 0.271 -11.085 -13.117 1.00 57.03 148 LEU A N 1
ATOM 1189 C CA . LEU A 1 148 ? 0.831 -11.312 -14.454 1.00 57.03 148 LEU A CA 1
ATOM 1190 C C . LEU A 1 148 ? -0.234 -11.849 -15.426 1.00 57.03 148 LEU A C 1
ATOM 1192 O O . LEU A 1 148 ? -0.300 -11.400 -16.567 1.00 57.03 148 LEU A O 1
ATOM 1196 N N . ASP A 1 149 ? -1.119 -12.728 -14.953 1.00 55.19 149 ASP A N 1
ATOM 1197 C CA . ASP A 1 149 ? -2.231 -13.251 -15.754 1.00 55.19 149 ASP A CA 1
ATOM 1198 C C . ASP A 1 149 ? -3.307 -12.187 -16.009 1.00 55.19 149 ASP A C 1
ATOM 1200 O O . ASP A 1 149 ? -3.775 -12.037 -17.132 1.00 55.19 149 ASP A O 1
ATOM 1204 N N . ALA A 1 150 ? -3.598 -11.331 -15.024 1.00 52.94 150 ALA A N 1
ATOM 1205 C CA . ALA A 1 150 ? -4.499 -10.193 -15.213 1.00 52.94 150 ALA A CA 1
ATOM 1206 C C . ALA A 1 150 ? -3.941 -9.155 -16.207 1.00 52.94 150 ALA A C 1
ATOM 1208 O O . ALA A 1 150 ? -4.718 -8.467 -16.862 1.00 52.94 150 ALA A O 1
ATOM 1209 N N . VAL A 1 151 ? -2.609 -9.046 -16.347 1.00 54.75 151 VAL A N 1
ATOM 1210 C CA . VAL A 1 151 ? -1.959 -8.241 -17.398 1.00 54.75 151 VAL A CA 1
ATOM 1211 C C . VAL A 1 151 ? -2.197 -8.846 -18.789 1.00 54.75 151 VAL A C 1
ATOM 1213 O O . VAL A 1 151 ? -2.427 -8.118 -19.751 1.00 54.75 151 VAL A O 1
ATOM 1216 N N . ARG A 1 152 ? -2.219 -10.179 -18.898 1.00 52.91 152 ARG A N 1
ATOM 1217 C CA . ARG A 1 152 ? -2.570 -10.891 -20.141 1.00 52.91 152 ARG A CA 1
ATOM 1218 C C . ARG A 1 152 ? -4.058 -10.759 -20.481 1.00 52.91 152 ARG A C 1
ATOM 1220 O O . ARG A 1 152 ? -4.413 -10.696 -21.652 1.00 52.91 152 ARG A O 1
ATOM 1227 N N . GLU A 1 153 ? -4.913 -10.632 -19.470 1.00 44.12 153 GLU A N 1
ATOM 1228 C CA . GLU A 1 153 ? -6.359 -10.417 -19.608 1.00 44.12 153 GLU A CA 1
ATOM 1229 C C . GLU A 1 153 ? -6.762 -8.945 -19.847 1.00 44.12 153 GLU A C 1
ATOM 1231 O O . GLU A 1 153 ? -7.950 -8.627 -19.794 1.00 44.12 153 GLU A O 1
ATOM 1236 N N . TRP A 1 154 ? -5.831 -8.028 -20.165 1.00 54.34 154 TRP A N 1
ATOM 1237 C CA . TRP A 1 154 ? -6.134 -6.602 -20.435 1.00 54.34 154 TRP A CA 1
ATOM 1238 C C . TRP A 1 154 ? -7.182 -6.352 -21.531 1.00 54.34 154 TRP A C 1
ATOM 1240 O O . TRP A 1 154 ? -7.728 -5.250 -21.604 1.00 54.34 154 TRP A O 1
ATOM 1250 N N . HIS A 1 155 ? -7.532 -7.367 -22.324 1.00 47.16 155 HIS A N 1
ATOM 1251 C CA . HIS A 1 155 ? -8.717 -7.339 -23.180 1.00 47.16 155 HIS A CA 1
ATOM 1252 C C . HIS A 1 155 ? -10.015 -7.041 -22.401 1.00 47.16 155 HIS A C 1
ATOM 1254 O O . HIS A 1 155 ? -10.858 -6.305 -22.899 1.00 47.16 155 HIS A O 1
ATOM 1260 N N . CYS A 1 156 ? -10.144 -7.483 -21.147 1.00 42.84 156 CYS A N 1
ATOM 1261 C CA . CYS A 1 156 ? -11.352 -7.294 -20.336 1.00 42.84 156 CYS A CA 1
ATOM 1262 C C . CYS A 1 156 ? -11.526 -5.844 -19.822 1.00 42.84 156 CYS A C 1
ATOM 1264 O O . CYS A 1 156 ? -12.638 -5.379 -19.572 1.00 42.84 156 CYS A O 1
ATOM 1266 N N . PHE A 1 157 ? -10.434 -5.076 -19.705 1.00 45.38 157 PHE A N 1
ATOM 1267 C CA . PHE A 1 157 ? -10.489 -3.687 -19.225 1.00 45.38 157 PHE A CA 1
ATOM 1268 C C . PHE A 1 157 ? -10.910 -2.678 -20.300 1.00 45.38 157 PHE A C 1
ATOM 1270 O O . PHE A 1 157 ? -11.442 -1.619 -19.960 1.00 45.38 157 PHE A O 1
ATOM 1277 N N . HIS A 1 158 ? -10.711 -2.998 -21.584 1.00 48.91 158 HIS A N 1
ATOM 1278 C CA . HIS A 1 158 ? -11.201 -2.155 -22.678 1.00 48.91 158 HIS A CA 1
ATOM 1279 C C . HIS A 1 158 ? -12.741 -2.180 -22.764 1.00 48.91 158 HIS A C 1
ATOM 1281 O O . HIS A 1 158 ? -13.346 -1.162 -23.104 1.00 48.91 158 HIS A O 1
ATOM 1287 N N . ASP A 1 159 ? -13.382 -3.282 -22.360 1.00 39.06 159 ASP A N 1
ATOM 1288 C CA . ASP A 1 159 ? -14.844 -3.425 -22.393 1.00 39.06 159 ASP A CA 1
ATOM 1289 C C . ASP A 1 159 ? -15.552 -2.796 -21.176 1.00 39.06 159 ASP A C 1
ATOM 1291 O O . ASP A 1 159 ? -16.626 -2.204 -21.312 1.00 39.06 159 ASP A O 1
ATOM 1295 N N . LEU A 1 160 ? -14.923 -2.779 -19.994 1.00 41.56 160 LEU A N 1
ATOM 1296 C CA . LEU A 1 160 ? -15.479 -2.109 -18.802 1.00 41.56 160 LEU A CA 1
ATOM 1297 C C . LEU A 1 160 ? -15.456 -0.570 -18.887 1.00 41.56 160 LEU A C 1
ATOM 1299 O O . LEU A 1 160 ? -16.217 0.100 -18.186 1.00 41.56 160 LEU A O 1
ATOM 1303 N N . GLY A 1 161 ? -14.625 0.000 -19.768 1.00 40.38 161 GLY A N 1
ATOM 1304 C CA . GLY A 1 161 ? -14.613 1.435 -20.076 1.00 40.38 161 GLY A CA 1
ATOM 1305 C C . GLY A 1 161 ? -15.758 1.895 -20.988 1.00 40.38 161 GLY A C 1
ATOM 1306 O O . GLY A 1 161 ? -16.026 3.093 -21.056 1.00 40.38 161 GLY A O 1
ATOM 1307 N N . LYS A 1 162 ? -16.455 0.966 -21.660 1.00 42.69 162 LYS A N 1
ATOM 1308 C CA . LYS A 1 162 ? -17.662 1.255 -22.456 1.00 42.69 162 LYS A CA 1
ATOM 1309 C C . LYS A 1 162 ? -18.961 0.867 -21.743 1.00 42.69 162 LYS A C 1
ATOM 1311 O O . LYS A 1 162 ? -19.996 1.457 -22.026 1.00 42.69 162 LYS A O 1
ATOM 1316 N N . ALA A 1 163 ? -18.913 -0.068 -20.794 1.00 41.62 163 ALA A N 1
ATOM 1317 C CA . ALA A 1 163 ? -20.109 -0.626 -20.158 1.00 41.62 163 ALA A CA 1
ATOM 1318 C C . ALA A 1 163 ? -20.728 0.220 -19.023 1.00 41.62 163 ALA A C 1
ATOM 1320 O O . ALA A 1 163 ? -21.794 -0.132 -18.531 1.00 41.62 163 ALA A O 1
ATOM 1321 N N . THR A 1 164 ? -20.120 1.332 -18.592 1.00 38.88 164 THR A N 1
ATOM 1322 C CA . THR A 1 164 ? -20.673 2.160 -17.493 1.00 38.88 164 THR A CA 1
ATOM 1323 C C . THR A 1 164 ? -21.405 3.426 -17.946 1.00 38.88 164 THR A C 1
ATOM 1325 O O . THR A 1 164 ? -21.742 4.262 -17.111 1.00 38.88 164 THR A O 1
ATOM 1328 N N . CYS A 1 165 ? -21.718 3.566 -19.241 1.00 40.94 165 CYS A N 1
ATOM 1329 C CA . CYS A 1 165 ? -22.536 4.683 -19.736 1.00 40.94 165 CYS A CA 1
ATOM 1330 C C . CYS A 1 165 ? -23.956 4.301 -20.187 1.00 40.94 165 CYS A C 1
ATOM 1332 O O . CYS A 1 165 ? -24.670 5.176 -20.662 1.00 40.94 165 CYS A O 1
ATOM 1334 N N . ASP A 1 166 ? -24.396 3.051 -20.003 1.00 39.88 166 ASP A N 1
ATOM 1335 C CA . ASP A 1 166 ? -25.738 2.624 -20.432 1.00 39.88 166 ASP A CA 1
ATOM 1336 C C . ASP A 1 166 ? -26.537 1.912 -19.334 1.00 39.88 166 ASP A C 1
ATOM 1338 O O . ASP A 1 166 ? -27.053 0.809 -19.497 1.00 39.88 166 ASP A O 1
ATOM 1342 N N . GLN A 1 167 ? -26.631 2.555 -18.168 1.00 41.62 167 GLN A N 1
ATOM 1343 C CA . GLN A 1 167 ? -27.655 2.214 -17.183 1.00 41.62 167 GLN A CA 1
ATOM 1344 C C . GLN A 1 167 ? -28.083 3.442 -16.376 1.00 41.62 167 GLN A C 1
ATOM 1346 O O . GLN A 1 167 ? -27.472 3.819 -15.379 1.00 41.62 167 GLN A O 1
ATOM 1351 N N . GLY A 1 168 ? -29.210 4.023 -16.798 1.00 36.72 168 GLY A N 1
ATOM 1352 C CA . GLY A 1 168 ? -30.202 4.524 -15.850 1.00 36.72 168 GLY A CA 1
ATOM 1353 C C . GLY A 1 168 ? -30.393 6.036 -15.763 1.00 36.72 168 GLY A C 1
ATOM 1354 O O . GLY A 1 168 ? -30.098 6.642 -14.737 1.00 36.72 168 GLY A O 1
ATOM 1355 N N . ARG A 1 169 ? -31.072 6.623 -16.755 1.00 31.20 169 ARG A N 1
ATOM 1356 C CA . ARG A 1 169 ? -32.180 7.544 -16.453 1.00 31.20 169 ARG A CA 1
ATOM 1357 C C . ARG A 1 169 ? -33.403 7.172 -17.281 1.00 31.20 169 ARG A C 1
ATOM 1359 O O . ARG A 1 169 ? -33.584 7.647 -18.391 1.00 31.20 169 ARG A O 1
ATOM 1366 N N . SER A 1 170 ? -34.249 6.342 -16.686 1.00 40.69 170 SER A N 1
ATOM 1367 C CA . SER A 1 170 ? -35.691 6.509 -16.813 1.00 40.69 170 SER A CA 1
ATOM 1368 C C . SER A 1 170 ? -36.192 6.862 -15.422 1.00 40.69 170 SER A C 1
ATOM 1370 O O . SER A 1 170 ? -36.061 6.053 -14.510 1.00 40.69 170 SER A O 1
ATOM 1372 N N . CYS A 1 171 ? -36.685 8.083 -15.264 1.00 29.59 171 CYS A N 1
ATOM 1373 C CA . CYS A 1 171 ? -37.583 8.532 -14.203 1.00 29.59 171 CYS A CA 1
ATOM 1374 C C . CYS A 1 171 ? -38.238 9.832 -14.708 1.00 29.59 171 CYS A C 1
ATOM 1376 O O . CYS A 1 171 ? -37.599 10.537 -15.489 1.00 29.59 171 CYS A O 1
ATOM 1378 N N . PRO A 1 172 ? -39.486 10.091 -14.289 1.00 46.16 172 PRO A N 1
ATOM 1379 C CA . PRO A 1 172 ? -40.648 10.390 -15.136 1.00 46.16 172 PRO A CA 1
ATOM 1380 C C . PRO A 1 172 ? -40.578 11.671 -15.968 1.00 46.16 172 PRO A C 1
ATOM 1382 O O . PRO A 1 172 ? -39.939 12.648 -15.519 1.00 46.16 172 PRO A O 1
#

Organism: Paramuricea clavata (NCBI:txid317549)

Foldseek 3Di:
DDDDDDDDDDDDDDDDDDDDPVPPPPDPDDPQDADPLALQCCVVVCVVLCVPQVPDPDQQLVSVVVVCVRYDPVLCVQLVPQDSHSRSSVVSVVSSCVRRVPVVSNLVVLVVQLVPQDDDPDPDVVSVVVSVVSNVVSVVSCVVVVCPVVVVVCVVVVVVVVPPPPDDDDDD

Radius of gyration: 27.8 Å; chains: 1; bounding box: 74×39×100 Å

InterPro domains:
  IPR005312 Domain of unknown function DUF1759 [PF03564] (35-150)

Sequence (172 aa):
MQAEAEVSVKPTSGKEEDEVSKLQAKLPKLQISEFNASYKDWPRLWNLYSETIHKSSIPAVSKFSYLKELLCEKARKTIEASPHTAEGYNRATPILKDRFGKECEIIKCFVKEIMELPHIPTANVKKIHEFHDKLAYCVQSLETLKKLDAVREWHCFHDLGKATCDQGRSCP